Protein 8Y1W (pdb70)

InterPro domains:
  IPR011962 dCTP deaminase [MF_00146] (1-153)
  IPR011962 dCTP deaminase [PF22769] (10-129)
  IPR011962 dCTP deaminase [TIGR02274] (9-152)
  IPR033704 dUTPase, trimeric [cd07557] (25-127)
  IPR036157 dUTPase-like superfamily [G3DSA:2.70.40.10] (1-155)
  IPR036157 dUTPase-like superfamily [SSF51283] (1-153)

Organism: NCBI:txid71998

Solvent-accessible surface area: 8384 Å² total; per-residue (Å²): 192,92,4,41,48,154,59,0,119,134,56,9,56,6,91,75,72,35,109,69,0,32,44,106,36,0,0,1,0,32,0,0,101,45,0,69,12,115,56,182,94,35,73,0,82,167,114,32,81,1,56,0,42,50,114,22,101,0,37,0,5,1,28,0,85,0,51,4,41,41,41,0,45,0,35,16,144,29,69,78,39,9,51,185,100,20,5,99,31,67,54,81,141,5,59,15,27,40,57,4,21,15,42,5,57,0,63,0,34,26,131,124,79,10,93,0,84,73,25,65,74,0,0,61,0,15,0,54,66,50,195,35,107,35,196,124,63,163,89,131,115,20,88,86,96,149,277

B-factor: mean 24.45, std 9.4, range [11.58, 78.3]

Nearest PDB structures (foldseek):
  8y1w-assembly1_A  TM=1.007E+00  e=3.660E-29  Thermococcus pacificus
  3km3-assembly1_A  TM=8.654E-01  e=4.092E-09  Anaplasma phagocytophilum str. HZ
  4dhk-assembly1_A  TM=8.482E-01  e=2.832E-09  Burkholderia thailandensis E264
  3km3-assembly1_B  TM=8.664E-01  e=1.784E-08  Anaplasma phagocytophilum str. HZ
  4dhk-assembly2_B  TM=8.386E-01  e=7.376E-08  Burkholderia thailandensis E264

Foldseek 3Di:
DWDFQVVCVVAKQKPPADPVQRDGFWGQFFFAQWKAWPRDIDGQVVVFKDKAAEQTKMKTWTNIWIFAAQFKKKDKDWDDVVVVQAKGWDDDIRWHGDTEIDTTMIGRNHNGIDMGGGGHRTMIIIMDGHPDGDPDTDYHDHDDDDD

Sequence (147 aa):
MMMLPDWKIRKEILIEPFNEKSLQPAGYDLRVGKEAYINGRLINVEKEEGKVVIPPKTHALILTLERVKLPDDVMGDMKLRSSLAREGLLGSFAWVDPGWDGNLTLMLFNASEEPVELNYGERFVQIAFIRLEGPAKNPYSQHLVLSKR

Structure (mmCIF, N/CA/C/O backbone):
data_8Y1W
#
_entry.id   8Y1W
#
_cell.length_a   52.616
_cell.length_b   52.616
_cell.length_c   87.519
_cell.angle_alpha   90.000
_cell.angle_beta   90.000
_cell.angle_gamma   120.000
#
_symmetry.space_group_name_H-M   'P 63'
#
loop_
_entity.id
_entity.type
_entity.pdbx_description
1 polymer 'dCTP deaminase'
2 non-polymer GLYCEROL
3 non-polymer "2'-DEOXYURIDINE 5'-MONOPHOSPHATE"
4 non-polymer 'PHOSPHATE ION'
5 water water
#
loop_
_atom_site.group_PDB
_atom_site.id
_atom_site.type_symbol
_atom_site.label_atom_id
_atom_site.label_alt_id
_atom_site.label_comp_id
_atom_site.label_asym_id
_atom_site.label_entity_id
_atom_site.label_seq_id
_atom_site.pdbx_PDB_ins_code
_atom_site.Cartn_x
_atom_site.Cartn_y
_atom_site.Cartn_z
_atom_site.occupancy
_atom_site.B_iso_or_equiv
_atom_site.auth_seq_id
_atom_site.auth_comp_id
_atom_site.auth_asym_id
_atom_site.auth_atom_id
_atom_site.pdbx_PDB_model_num
ATOM 1 N N . MET A 1 1 ? 0.71500 28.67300 25.99100 1.000 34.43431 1 MET A N 1
ATOM 2 C CA . MET A 1 1 ? 2.15000 28.81800 25.82600 1.000 31.87957 1 MET A CA 1
ATOM 3 C C . MET A 1 1 ? 2.63600 27.71600 24.88900 1.000 26.78940 1 MET A C 1
ATOM 4 O O . MET A 1 1 ? 1.98600 26.67900 24.72800 1.000 28.61933 1 MET A O 1
ATOM 9 N N . MET A 1 2 ? 3.75700 27.95300 24.24100 1.000 21.02940 2 MET A N 1
ATOM 10 C CA A MET A 1 2 ? 4.36300 26.99800 23.32800 0.510 18.95238 2 MET A CA 1
ATOM 11 C CA B MET A 1 2 ? 4.32600 26.97500 23.33200 0.490 21.45415 2 MET A CA 1
ATOM 12 C C . MET A 1 2 ? 5.34400 26.07500 24.04900 1.000 19.78230 2 MET A C 1
ATOM 13 O O . MET A 1 2 ? 6.09600 26.50500 24.93800 1.000 21.29519 2 MET A O 1
ATOM 22 N N . LEU A 1 3 ? 5.36900 24.80200 23.64200 1.000 19.32338 3 LEU A N 1
ATOM 23 C CA . LEU A 1 3 ? 6.28600 23.85900 24.31000 1.000 19.89330 3 LEU A CA 1
ATOM 24 C C . LEU A 1 3 ? 7.70200 24.08200 23.80100 1.000 19.40280 3 LEU A C 1
ATOM 25 O O . LEU A 1 3 ? 7.92500 24.10200 22.59000 1.000 20.11882 3 LEU A O 1
ATOM 30 N N . PRO A 1 4 ? 8.69300 24.17600 24.67900 1.000 21.24128 4 PRO A N 1
ATOM 31 C CA . PRO A 1 4 ? 10.08000 24.18500 24.21800 1.000 20.48734 4 PRO A CA 1
ATOM 32 C C . PRO A 1 4 ? 10.52600 22.78000 23.82000 1.000 19.96523 4 PRO A C 1
ATOM 33 O O . PRO A 1 4 ? 9.91300 21.77100 24.17800 1.000 19.96479 4 PRO A O 1
ATOM 37 N N . ASP A 1 5 ? 11.68500 22.73500 23.18200 1.000 20.35780 5 ASP A N 1
ATOM 38 C CA . ASP A 1 5 ? 12.29600 21.45700 22.74200 1.000 21.24821 5 ASP A CA 1
ATOM 39 C C . ASP A 1 5 ? 12.24500 20.36500 23.80900 1.000 20.35870 5 ASP A C 1
ATOM 40 O O . ASP A 1 5 ? 11.84800 19.26200 23.48300 1.000 22.20503 5 ASP A O 1
ATOM 45 N N . TRP A 1 6 ? 12.67100 20.67800 25.04000 1.000 20.64392 6 TRP A N 1
ATOM 46 C CA . TRP A 1 6 ? 12.75100 19.60500 26.01700 1.000 21.83828 6 TRP A CA 1
ATOM 47 C C . TRP A 1 6 ? 11.37300 19.09700 26.43600 1.000 22.81793 6 TRP A C 1
ATOM 48 O O . TRP A 1 6 ? 11.25500 17.96500 26.90900 1.000 24.67946 6 TRP A O 1
ATOM 59 N N . LYS A 1 7 ? 10.33500 19.91400 26.34700 1.000 21.54813 7 LYS A N 1
ATOM 60 C CA . LYS A 1 7 ? 8.99000 19.39900 26.60000 1.000 22.95981 7 LYS A CA 1
ATOM 61 C C . LYS A 1 7 ? 8.43600 18.64700 25.40100 1.000 22.94269 7 LYS A C 1
ATOM 62 O O . LYS A 1 7 ? 7.70600 17.66000 25.57600 1.000 24.03822 7 LYS A O 1
ATOM 68 N N . ILE A 1 8 ? 8.74400 19.10200 24.18100 1.000 22.42955 8 ILE A N 1
ATOM 69 C CA . ILE A 1 8 ? 8.36700 18.31600 23.01200 1.000 21.88560 8 ILE A CA 1
ATOM 70 C C . ILE A 1 8 ? 8.92600 16.90600 23.12000 1.000 23.54044 8 ILE A C 1
ATOM 71 O O . ILE A 1 8 ? 8.22400 15.91700 22.88300 1.000 23.91604 8 ILE A O 1
ATOM 76 N N . ARG A 1 9 ? 10.21000 16.79700 23.43100 1.000 25.81461 9 ARG A N 1
ATOM 77 C CA . ARG A 1 9 ? 10.84300 15.49300 23.54900 1.000 29.10617 9 ARG A CA 1
ATOM 78 C C . ARG A 1 9 ? 10.09500 14.59600 24.53100 1.000 32.01016 9 ARG A C 1
ATOM 79 O O . ARG A 1 9 ? 9.94400 13.39500 24.28900 1.000 33.14943 9 ARG A O 1
ATOM 87 N N . LYS A 1 10 ? 9.60800 15.16500 25.63800 1.000 32.86224 10 LYS A N 1
ATOM 88 C CA . LYS A 1 10 ? 8.93000 14.38500 26.67500 1.000 34.61163 10 LYS A CA 1
ATOM 89 C C . LYS A 1 10 ? 7.48800 14.03500 26.30900 1.000 34.72504 10 LYS A C 1
ATOM 90 O O . LYS A 1 10 ? 7.05500 12.90200 26.54300 1.000 35.24811 10 LYS A O 1
ATOM 95 N N . GLU A 1 11 ? 6.71800 14.99300 25.78500 1.000 33.67500 11 GLU A N 1
ATOM 96 C CA . GLU A 1 11 ? 5.26000 14.90400 25.72000 1.000 33.34020 11 GLU A CA 1
ATOM 97 C C . GLU A 1 11 ? 4.68900 14.49500 24.37200 1.000 31.39731 11 GLU A C 1
ATOM 98 O O . GLU A 1 11 ? 3.53000 14.06100 24.31500 1.000 31.89003 11 GLU A O 1
ATOM 104 N N . ILE A 1 12 ? 5.39200 14.71400 23.26800 1.000 28.35454 12 ILE A N 1
ATOM 105 C CA . ILE A 1 12 ? 4.83900 14.42900 21.95700 1.000 27.69005 12 ILE A CA 1
ATOM 106 C C . ILE A 1 12 ? 5.50100 13.17800 21.43000 1.000 26.65147 12 ILE A C 1
ATOM 107 O O . ILE A 1 12 ? 6.72700 13.11600 21.32500 1.000 27.89521 12 ILE A O 1
ATOM 112 N N . LEU A 1 13 ? 4.69600 12.18900 21.06900 1.000 26.84684 13 LEU A N 1
ATOM 113 C CA . LEU A 1 13 ? 5.23100 11.04200 20.37400 1.000 26.01921 13 LEU A CA 1
ATOM 114 C C . LEU A 1 13 ? 5.51400 11.45800 18.93700 1.000 25.58500 13 LEU A C 1
ATOM 115 O O . LEU A 1 13 ? 4.60600 11.91300 18.24300 1.000 25.81363 13 LEU A O 1
ATOM 120 N N . ILE A 1 14 ? 6.77000 11.33300 18.51000 1.000 25.78569 14 ILE A N 1
ATOM 121 C CA . ILE A 1 14 ? 7.23900 11.71800 17.18000 1.000 25.73626 14 ILE A CA 1
ATOM 122 C C . ILE A 1 14 ? 8.15800 10.59000 16.75100 1.000 26.56575 14 ILE A C 1
ATOM 123 O O . ILE A 1 14 ? 9.25800 10.44700 17.29600 1.000 28.50089 14 ILE A O 1
ATOM 128 N N . GLU A 1 15 ? 7.69700 9.75200 15.82300 1.000 24.77714 15 GLU A N 1
ATOM 129 C CA . GLU A 1 15 ? 8.43200 8.52000 15.46100 1.000 27.02289 15 GLU A CA 1
ATOM 130 C C . GLU A 1 15 ? 8.42900 8.28200 13.96100 1.000 25.35043 15 GLU A C 1
ATOM 131 O O . GLU A 1 15 ? 7.35300 8.33700 13.33600 1.000 24.67152 15 GLU A O 1
ATOM 137 N N . PRO A 1 16 ? 9.58300 8.05000 13.34700 1.000 25.41752 16 PRO A N 1
ATOM 138 C CA . PRO A 1 16 ? 10.92100 7.96700 13.97900 1.000 25.10812 16 PRO A CA 1
ATOM 139 C C . PRO A 1 16 ? 11.47800 9.34500 14.35300 1.000 24.16795 16 PRO A C 1
ATOM 140 O O . PRO A 1 16 ? 11.37100 10.28000 13.58100 1.000 25.36905 16 PRO A O 1
ATOM 144 N N . PHE A 1 17 ? 12.07400 9.46500 15.54100 1.000 24.96755 17 PHE A N 1
ATOM 145 C CA . PHE A 1 17 ? 12.54000 10.74600 16.06300 1.000 25.03059 17 PHE A CA 1
ATOM 146 C C . PHE A 1 17 ? 13.93800 11.01500 15.53400 1.000 24.40499 17 PHE A C 1
ATOM 147 O O . PHE A 1 17 ? 14.83200 10.16300 15.64900 1.000 26.48302 17 PHE A O 1
ATOM 155 N N . ASN A 1 18 ? 14.12500 12.20200 14.97400 1.000 23.24307 18 ASN A N 1
ATOM 156 C CA . ASN A 1 18 ? 15.38800 12.62400 14.38600 1.000 23.02167 18 ASN A CA 1
ATOM 157 C C . ASN A 1 18 ? 15.96000 13.72600 15.26200 1.000 23.52628 18 ASN A C 1
ATOM 158 O O . ASN A 1 18 ? 15.36700 14.80100 15.36600 1.000 22.39291 18 ASN A O 1
ATOM 163 N N . GLU A 1 19 ? 17.12600 13.48100 15.86100 1.000 25.15696 19 GLU A N 1
ATOM 164 C CA . GLU A 1 19 ? 17.70900 14.46600 16.76900 1.000 24.27774 19 GLU A CA 1
ATOM 165 C C . GLU A 1 19 ? 17.89200 15.82600 16.10200 1.000 24.00538 19 GLU A C 1
ATOM 166 O O . GLU A 1 19 ? 17.55800 16.86900 16.69600 1.000 24.37494 19 GLU A O 1
ATOM 172 N N . LYS A 1 20 ? 18.39900 15.84000 14.86400 1.000 23.08822 20 LYS A N 1
ATOM 173 C CA . LYS A 1 20 ? 18.65700 17.08800 14.16400 1.000 23.34446 20 LYS A CA 1
ATOM 174 C C . LYS A 1 20 ? 17.36900 17.85800 13.87500 1.000 21.90723 20 LYS A C 1
ATOM 175 O O . LYS A 1 20 ? 17.41400 19.06700 13.60300 1.000 23.64246 20 LYS A O 1
ATOM 177 N N . SER A 1 21 ? 16.22600 17.20000 13.90800 1.000 20.39974 21 SER A N 1
ATOM 178 C CA . SER A 1 21 ? 14.96100 17.89300 13.67000 1.000 19.93967 21 SER A CA 1
ATOM 179 C C . SER A 1 21 ? 14.46600 18.70600 14.86300 1.000 19.42535 21 SER A C 1
ATOM 180 O O . SER A 1 21 ? 13.54500 19.52200 14.71400 1.000 19.73258 21 SER A O 1
ATOM 183 N N . LEU A 1 22 ? 14.96900 18.46200 16.07300 1.000 19.67244 22 LEU A N 1
ATOM 184 C CA . LEU A 1 22 ? 14.42200 19.19100 17.20600 1.000 20.38459 22 LEU A CA 1
ATOM 185 C C . LEU A 1 22 ? 14.96500 20.61400 17.19000 1.000 22.10640 22 LEU A C 1
ATOM 186 O O . LEU A 1 22 ? 16.17900 20.81500 17.09500 1.000 24.87705 22 LEU A O 1
ATOM 191 N N . GLN A 1 23 ? 14.05700 21.58100 17.20600 1.000 21.20848 23 GLN A N 1
ATOM 192 C CA . GLN A 1 23 ? 14.36600 22.99000 17.17800 1.000 21.70734 23 GLN A CA 1
ATOM 193 C C . GLN A 1 23 ? 14.01600 23.58200 18.52400 1.000 21.85835 23 GLN A C 1
ATOM 194 O O . GLN A 1 23 ? 13.39300 22.91600 19.36300 1.000 22.06013 23 GLN A O 1
ATOM 200 N N . PRO A 1 24 ? 14.37200 24.84300 18.76900 1.000 23.11620 24 PRO A N 1
ATOM 201 C CA . PRO A 1 24 ? 14.14800 25.41800 20.11100 1.000 22.68093 24 PRO A CA 1
ATOM 202 C C . PRO A 1 24 ? 12.71000 25.31900 20.60000 1.000 21.90920 24 PRO A C 1
ATOM 203 O O . PRO A 1 24 ? 12.47600 25.11600 21.81300 1.000 22.58198 24 PRO A O 1
ATOM 207 N N . ALA A 1 25 ? 11.75300 25.49200 19.68300 1.000 19.73329 25 ALA A N 1
ATOM 208 C CA . ALA A 1 25 ? 10.35100 25.41000 20.02900 1.000 20.29384 25 ALA A CA 1
ATOM 209 C C . ALA A 1 25 ? 9.56600 24.68500 18.93500 1.000 18.41451 25 ALA A C 1
ATOM 210 O O . ALA A 1 25 ? 8.43700 25.05300 18.60000 1.000 17.70478 25 ALA A O 1
ATOM 212 N N . GLY A 1 26 ? 10.11300 23.60600 18.39800 1.000 17.32952 26 GLY A N 1
ATOM 213 C CA . GLY A 1 26 ? 9.37400 22.86800 17.39200 1.000 17.71410 26 GLY A CA 1
ATOM 214 C C . GLY A 1 26 ? 10.16600 21.68000 16.90100 1.000 18.65026 26 GLY A C 1
ATOM 215 O O . GLY A 1 26 ? 11.26100 21.39600 17.41100 1.000 20.16348 26 GLY A O 1
ATOM 216 N N . TYR A 1 27 ? 9.62200 20.99500 15.89200 1.000 16.34714 27 TYR A N 1
ATOM 217 C CA . TYR A 1 27 ? 10.24400 19.79000 15.34200 1.000 16.83746 27 TYR A CA 1
ATOM 218 C C . TYR A 1 27 ? 10.14600 19.85200 13.83200 1.000 15.75608 27 TYR A C 1
ATOM 219 O O . TYR A 1 27 ? 9.04800 20.06900 13.31300 1.000 15.51101 27 TYR A O 1
ATOM 228 N N . ASP A 1 28 ? 11.25700 19.62500 13.12900 1.000 15.63943 28 ASP A N 1
ATOM 229 C CA . ASP A 1 28 ? 11.28500 19.60700 11.65300 1.000 15.61158 28 ASP A CA 1
ATOM 230 C C . ASP A 1 28 ? 10.83600 18.23400 11.12300 1.000 15.05873 28 ASP A C 1
ATOM 231 O O . ASP A 1 28 ? 11.60800 17.25800 11.07000 1.000 16.53132 28 ASP A O 1
ATOM 236 N N . LEU A 1 29 ? 9.56400 18.16000 10.75700 1.000 14.19568 29 LEU A N 1
ATOM 237 C CA . LEU A 1 29 ? 9.01300 17.00000 10.06100 1.000 14.34054 29 LEU A CA 1
ATOM 238 C C . LEU A 1 29 ? 9.76700 16.79800 8.76000 1.000 15.04491 29 LEU A C 1
ATOM 239 O O . LEU A 1 29 ? 10.24500 17.75100 8.11900 1.000 15.16042 29 LEU A O 1
ATOM 244 N N . ARG A 1 30 ? 9.94200 15.53400 8.37700 1.000 15.57007 30 ARG A N 1
ATOM 245 C CA . ARG A 1 30 ? 10.71800 15.17100 7.20800 1.000 16.23200 30 ARG A CA 1
ATOM 246 C C . ARG A 1 30 ? 9.81700 14.63500 6.09600 1.000 14.55186 30 ARG A C 1
ATOM 247 O O . ARG A 1 30 ? 8.72200 14.07400 6.34400 1.000 15.46166 30 ARG A O 1
ATOM 255 N N . VAL A 1 31 ? 10.29900 14.79100 4.86400 1.000 15.27106 31 VAL A N 1
ATOM 256 C CA . VAL A 1 31 ? 9.63500 14.17900 3.70500 1.000 15.46749 31 VAL A CA 1
ATOM 257 C C . VAL A 1 31 ? 9.58100 12.66200 3.88500 1.000 16.54439 31 VAL A C 1
ATOM 258 O O . VAL A 1 31 ? 10.60900 11.99300 4.04100 1.000 16.86353 31 VAL A O 1
ATOM 262 N N . GLY A 1 32 ? 8.38200 12.08100 3.79600 1.000 15.93980 32 GLY A N 1
ATOM 263 C CA . GLY A 1 32 ? 8.12100 10.65800 3.99800 1.000 17.13265 32 GLY A CA 1
ATOM 264 C C . GLY A 1 32 ? 8.05300 9.85700 2.70400 1.000 17.31290 32 GLY A C 1
ATOM 265 O O . GLY A 1 32 ? 8.61600 10.22500 1.64300 1.000 18.01632 32 GLY A O 1
ATOM 266 N N . LYS A 1 33 ? 7.30500 8.74800 2.77500 1.000 17.69636 33 LYS A N 1
ATOM 267 C CA . LYS A 1 33 ? 7.45300 7.68500 1.79300 1.000 18.60603 33 LYS A CA 1
ATOM 268 C C . LYS A 1 33 ? 6.62300 7.86700 0.55500 1.000 18.08225 33 LYS A C 1
ATOM 269 O O . LYS A 1 33 ? 6.85600 7.16900 -0.43500 1.000 19.34246 33 LYS A O 1
ATOM 275 N N . GLU A 1 34 ? 5.65400 8.78100 0.58300 1.000 17.73220 34 GLU A N 1
ATOM 276 C CA . GLU A 1 34 ? 4.64300 8.89100 -0.45900 1.000 17.68095 34 GLU A CA 1
ATOM 277 C C . GLU A 1 34 ? 4.34700 10.35400 -0.79100 1.000 16.69533 34 GLU A C 1
ATOM 278 O O . GLU A 1 34 ? 4.36400 11.22800 0.08400 1.000 17.06503 34 GLU A O 1
ATOM 284 N N . ALA A 1 35 ? 4.07700 10.61400 -2.07500 1.000 17.03087 35 ALA A N 1
ATOM 285 C CA . ALA A 1 35 ? 3.61000 11.92300 -2.51600 1.000 16.31905 35 ALA A CA 1
ATOM 286 C C . ALA A 1 35 ? 2.56700 11.67900 -3.58300 1.000 16.59685 35 ALA A C 1
ATOM 287 O O . ALA A 1 35 ? 2.45700 10.58800 -4.14900 1.000 17.96764 35 ALA A O 1
ATOM 289 N N . TYR A 1 36 ? 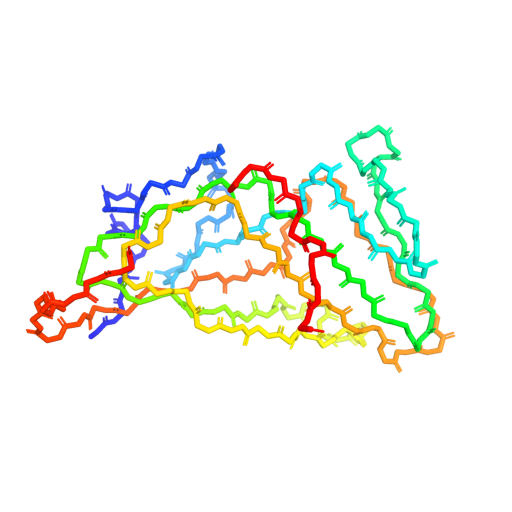1.82300 12.71500 -3.92700 1.000 16.03854 36 TYR A N 1
ATOM 290 C CA . TYR A 1 36 ? 0.75700 12.61700 -4.92200 1.000 16.36785 36 TYR A CA 1
ATOM 291 C C . TYR A 1 36 ? 0.71800 13.93500 -5.69800 1.000 16.36577 36 TYR A C 1
ATOM 292 O O . TYR A 1 36 ? 0.51300 15.00900 -5.09900 1.000 16.44164 36 TYR A O 1
ATOM 301 N N . ILE A 1 37 ? 0.95700 13.87600 -7.00600 1.000 16.67395 37 ILE A N 1
ATOM 302 C CA . ILE A 1 37 ? 1.07300 15.07500 -7.84200 1.000 17.38105 37 ILE A CA 1
ATOM 303 C C . ILE A 1 37 ? 0.39200 14.75900 -9.16100 1.000 19.28396 37 ILE A C 1
ATOM 304 O O . ILE A 1 37 ? 0.65200 13.70400 -9.75900 1.000 20.67323 37 ILE A O 1
ATOM 309 N N . ASN A 1 38 ? -0.51600 15.62800 -9.59700 1.000 21.18668 38 ASN A N 1
ATOM 310 C CA . ASN A 1 38 ? -1.14700 15.48200 -10.92600 1.000 24.08957 38 ASN A CA 1
ATOM 311 C C . ASN A 1 38 ? -1.75100 14.09300 -11.12400 1.000 25.51539 38 ASN A C 1
ATOM 312 O O . ASN A 1 38 ? -1.61200 13.49400 -12.18600 1.000 27.36958 38 ASN A O 1
ATOM 317 N N . GLY A 1 39 ? -2.43400 13.58300 -10.10200 1.000 25.07204 39 GLY A N 1
ATOM 318 C CA . GLY A 1 39 ? -3.19200 12.33600 -10.23000 1.000 25.13102 39 GLY A CA 1
ATOM 319 C C . GLY A 1 39 ? -2.38100 11.08200 -10.01800 1.000 26.04862 39 GLY A C 1
ATOM 320 O O . GLY A 1 39 ? -2.94300 9.97100 -10.15600 1.000 27.96380 39 GLY A O 1
ATOM 321 N N . ARG A 1 40 ? -1.08600 11.21100 -9.71400 1.000 26.56163 40 ARG A N 1
ATOM 322 C CA . ARG A 1 40 ? -0.16100 10.07900 -9.68300 1.000 27.26331 40 ARG A CA 1
ATOM 323 C C . ARG A 1 40 ? 0.51400 9.96800 -8.32300 1.000 24.60732 40 ARG A C 1
ATOM 324 O O . ARG A 1 40 ? 1.02200 10.96700 -7.77800 1.000 23.03460 40 ARG A O 1
ATOM 332 N N . LEU A 1 41 ? 0.52800 8.75200 -7.78000 1.000 24.14997 41 LEU A N 1
ATOM 333 C CA . LEU A 1 41 ? 1.22300 8.44300 -6.54800 1.000 24.18227 41 LEU A CA 1
ATOM 334 C C . LEU A 1 41 ? 2.68900 8.26800 -6.88500 1.000 23.77589 41 LEU A C 1
ATOM 335 O O . LEU A 1 41 ? 3.03500 7.65500 -7.91400 1.000 27.11355 41 LEU A O 1
ATOM 338 N N . ILE A 1 42 ? 3.53800 8.80100 -6.02200 1.000 22.10172 42 ILE A N 1
ATOM 339 C CA . ILE A 1 42 ? 4.97900 8.73100 -6.17200 1.000 21.32241 42 ILE A CA 1
ATOM 340 C C . ILE A 1 42 ? 5.51900 8.02200 -4.95000 1.000 20.94922 42 ILE A C 1
ATOM 341 O O . ILE A 1 42 ? 5.23800 8.42500 -3.80500 1.000 21.89380 42 ILE A O 1
ATOM 346 N N . ASN A 1 43 ? 6.31500 6.97300 -5.19200 1.000 20.06724 43 ASN A N 1
ATOM 347 C CA . ASN A 1 43 ? 7.00000 6.29700 -4.09700 1.000 20.68188 43 ASN A CA 1
ATOM 348 C C . ASN A 1 43 ? 8.29700 7.05800 -3.80500 1.000 20.34780 43 ASN A C 1
ATOM 349 O O . ASN A 1 43 ? 9.33300 6.81100 -4.40400 1.000 21.80237 43 ASN A O 1
ATOM 354 N N . VAL A 1 44 ? 8.24200 8.00800 -2.86600 1.000 19.41401 44 VAL A N 1
ATOM 355 C CA . VAL A 1 44 ? 9.37300 8.88000 -2.56400 1.000 19.29437 44 VAL A CA 1
ATOM 356 C C . VAL A 1 44 ? 10.47900 8.07400 -1.90300 1.000 20.51100 44 VAL A C 1
ATOM 357 O O . VAL A 1 44 ? 11.67000 8.33600 -2.14000 1.000 20.38797 44 VAL A O 1
ATOM 361 N N . GLU A 1 45 ? 10.12200 7.07900 -1.06600 1.000 21.13036 45 GLU A N 1
ATOM 362 C CA . GLU A 1 45 ? 11.13600 6.21900 -0.45600 1.000 22.46633 45 GLU A CA 1
ATOM 363 C C . GLU A 1 45 ? 11.98000 5.54000 -1.53300 1.000 22.19409 45 GLU A C 1
ATOM 364 O O . GLU A 1 45 ? 13.22000 5.46100 -1.43600 1.000 23.13723 45 GLU A O 1
ATOM 370 N N . LYS A 1 46 ? 11.32400 5.00800 -2.56500 1.000 20.57688 46 LYS A N 1
ATOM 371 C CA . LYS A 1 46 ? 12.02600 4.27500 -3.59500 1.000 22.10098 46 LYS A CA 1
ATOM 372 C C . LYS A 1 46 ? 12.80200 5.21900 -4.50000 1.000 23.18376 46 LYS A C 1
ATOM 373 O O . LYS A 1 46 ? 13.96300 4.96800 -4.82400 1.000 24.20905 46 LYS A O 1
ATOM 379 N N . GLU A 1 47 ? 12.17300 6.31200 -4.93900 1.000 22.93045 47 GLU A N 1
ATOM 380 C CA A GLU A 1 47 ? 12.81300 7.23200 -5.88000 0.430 22.99512 47 GLU A CA 1
ATOM 381 C CA B GLU A 1 47 ? 12.81300 7.23500 -5.87900 0.570 23.80518 47 GLU A CA 1
ATOM 382 C C . GLU A 1 47 ? 13.84700 8.12700 -5.21400 1.000 22.49092 47 GLU A C 1
ATOM 383 O O . GLU A 1 47 ? 14.72200 8.65700 -5.90600 1.000 23.01065 47 GLU A O 1
ATOM 394 N N . GLY A 1 48 ? 13.77900 8.28300 -3.90300 1.000 21.61501 48 GLY A N 1
ATOM 395 C CA . GLY A 1 48 ? 14.70000 9.08000 -3.15800 1.000 20.71450 48 GLY A CA 1
ATOM 396 C C . GLY A 1 48 ? 14.36700 10.54500 -3.10900 1.000 19.47573 48 GLY A C 1
ATOM 397 O O . GLY A 1 48 ? 15.07200 11.29000 -2.42800 1.000 21.16813 48 GLY A O 1
ATOM 398 N N . LYS A 1 49 ? 13.30400 10.99000 -3.77500 1.000 19.33940 49 LYS A N 1
ATOM 399 C CA . LYS A 1 49 ? 12.96400 12.40000 -3.80900 1.000 19.49006 49 LYS A CA 1
ATOM 400 C C . LYS A 1 49 ? 11.58900 12.52700 -4.43400 1.000 18.93941 49 LYS A C 1
ATOM 401 O O . LYS A 1 49 ? 11.04900 11.60000 -5.06200 1.000 19.72276 49 LYS A O 1
ATOM 407 N N . VAL A 1 50 ? 11.02800 13.71200 -4.24100 1.000 20.19220 50 VAL A N 1
ATOM 408 C CA . VAL A 1 50 ? 9.83700 14.16300 -4.95800 1.000 19.47542 50 VAL A CA 1
ATOM 409 C C . VAL A 1 50 ? 10.19700 15.47500 -5.65800 1.000 18.78311 50 VAL A C 1
ATOM 410 O O . VAL A 1 50 ? 10.86100 16.32900 -5.05900 1.000 18.76421 50 VAL A O 1
ATOM 414 N N . VAL A 1 51 ? 9.74300 15.64800 -6.90200 1.000 18.56698 51 VAL A N 1
ATOM 415 C CA . VAL A 1 51 ? 9.94300 16.87500 -7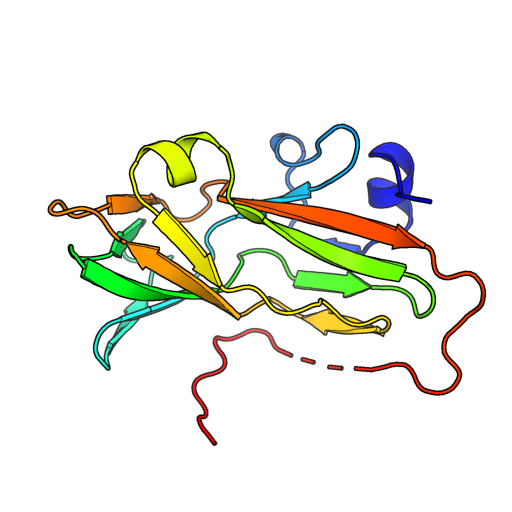.68100 1.000 19.05744 51 VAL A CA 1
ATOM 416 C C . VAL A 1 51 ? 8.58200 17.51900 -7.84600 1.000 17.49985 51 VAL A C 1
ATOM 417 O O . VAL A 1 51 ? 7.65400 16.91800 -8.41800 1.000 19.31617 51 VAL A O 1
ATOM 421 N N . ILE A 1 52 ? 8.44100 18.72900 -7.33700 1.000 17.06188 52 ILE A N 1
ATOM 422 C CA . ILE A 1 52 ? 7.19100 19.47900 -7.47900 1.000 16.65274 52 ILE A CA 1
ATOM 423 C C . ILE A 1 52 ? 7.31100 20.32900 -8.74400 1.000 15.39594 52 ILE A C 1
ATOM 424 O O . ILE A 1 52 ? 8.19900 21.19000 -8.81200 1.000 17.05575 52 ILE A O 1
ATOM 429 N N . PRO A 1 53 ? 6.51200 20.08900 -9.77300 1.000 17.25557 53 PRO A N 1
ATOM 430 C CA . PRO A 1 53 ? 6.66300 20.85000 -11.03200 1.000 18.25718 53 PRO A CA 1
ATOM 431 C C . PRO A 1 53 ? 6.35400 22.32700 -10.82700 1.000 18.01218 53 PRO A C 1
ATOM 432 O O . PRO A 1 53 ? 5.64100 22.70500 -9.86500 1.000 17.35677 53 PRO A O 1
ATOM 436 N N . PRO A 1 54 ? 6.80900 23.19100 -11.74200 1.000 19.46659 54 PRO A N 1
ATOM 437 C CA . PRO A 1 54 ? 6.48000 24.62200 -11.64200 1.000 19.45595 54 PRO A CA 1
ATOM 438 C C . PRO A 1 54 ? 4.96900 24.83500 -11.56100 1.000 18.26386 54 PRO A C 1
ATOM 439 O O . PRO A 1 54 ? 4.19900 24.14500 -12.22800 1.000 18.98341 54 PRO A O 1
ATOM 443 N N . LYS A 1 55 ? 4.55200 25.77700 -10.72400 1.000 17.57660 55 LYS A N 1
ATOM 444 C CA . LYS A 1 55 ? 3.15500 26.19600 -10.66500 1.000 17.91130 55 LYS A CA 1
ATOM 445 C C . LYS A 1 55 ? 2.20400 25.03700 -10.42000 1.000 16.63204 55 LYS A C 1
ATOM 446 O O . LYS A 1 55 ? 1.10000 25.03000 -10.95200 1.000 18.38445 55 LYS A O 1
ATOM 452 N N . THR A 1 56 ? 2.60900 24.10400 -9.56800 1.000 16.46222 56 THR A N 1
ATOM 453 C CA . THR A 1 56 ? 1.83500 22.90300 -9.29700 1.000 15.84392 56 THR A CA 1
ATOM 454 C C . THR A 1 56 ? 1.87500 22.64500 -7.80300 1.000 14.15957 56 THR A C 1
ATOM 455 O O . THR A 1 56 ? 2.88800 22.91200 -7.12500 1.000 15.27828 56 THR A O 1
ATOM 459 N N . HIS A 1 57 ? 0.79900 22.07200 -7.26400 1.000 14.77354 57 HIS A N 1
ATOM 460 C CA . HIS A 1 57 ? 0.76600 21.62100 -5.87600 1.000 14.66826 57 HIS A CA 1
ATOM 461 C C . HIS A 1 57 ? 1.00400 20.12900 -5.77300 1.000 15.34052 57 HIS A C 1
ATOM 462 O O . HIS A 1 57 ? 0.86200 19.38200 -6.74700 1.000 16.94356 57 HIS A O 1
ATOM 469 N N . ALA A 1 58 ? 1.35200 19.69400 -4.58400 1.000 15.46259 58 ALA A N 1
ATOM 470 C CA . ALA A 1 58 ? 1.72700 18.31000 -4.31300 1.000 15.63490 58 ALA A CA 1
ATOM 471 C C . ALA A 1 58 ? 1.23100 17.98700 -2.92500 1.000 13.93779 58 ALA A C 1
ATOM 472 O O . ALA A 1 58 ? 1.18900 18.86200 -2.07300 1.000 14.76374 58 ALA A O 1
ATOM 474 N N . LEU A 1 59 ? 0.85000 16.73600 -2.68400 1.000 13.86325 59 LEU A N 1
ATOM 475 C CA . LEU A 1 59 ? 0.63300 16.19700 -1.34300 1.000 13.79498 59 LEU A CA 1
ATOM 476 C C . LEU A 1 59 ? 1.83800 15.37900 -0.95700 1.000 14.39541 59 LEU A C 1
ATOM 477 O O . LEU A 1 59 ? 2.28400 14.53500 -1.74300 1.000 15.91947 59 LEU A O 1
ATOM 482 N N . ILE A 1 60 ? 2.35400 15.59200 0.22700 1.000 14.08612 60 ILE A N 1
ATOM 483 C CA . ILE A 1 60 ? 3.53300 14.87300 0.71000 1.000 15.30163 60 ILE A CA 1
ATOM 484 C C . ILE A 1 60 ? 3.20400 14.30600 2.07900 1.000 14.19478 60 ILE A C 1
ATOM 485 O O . ILE A 1 60 ? 2.72700 15.05700 2.94800 1.000 15.44976 60 ILE A O 1
ATOM 490 N N . LEU A 1 61 ? 3.50900 13.03100 2.30200 1.000 13.64521 61 LEU A N 1
ATOM 491 C CA . LEU A 1 61 ? 3.30500 12.39600 3.60000 1.000 14.91034 61 LEU A CA 1
ATOM 492 C C . LEU A 1 61 ? 4.51600 12.64100 4.48200 1.000 15.71973 61 LEU A C 1
ATOM 493 O O . LEU A 1 61 ? 5.65300 12.50500 4.01200 1.000 17.24556 61 LEU A O 1
ATOM 498 N N . THR A 1 62 ? 4.31400 12.98300 5.75100 1.000 16.03028 62 THR A N 1
ATOM 499 C CA . THR A 1 62 ? 5.47900 13.12800 6.62000 1.000 16.26976 62 THR A CA 1
ATOM 500 C C . THR A 1 62 ? 6.07100 11.75300 6.91100 1.000 16.43955 62 THR A C 1
ATOM 501 O O . THR A 1 62 ? 5.34800 10.75100 7.02400 1.000 16.98801 62 THR A O 1
ATOM 505 N N . LEU A 1 63 ? 7.40200 11.71600 7.09700 1.000 16.76131 63 LEU A N 1
ATOM 506 C CA . LEU A 1 63 ? 8.03200 10.48900 7.57400 1.000 17.49880 63 LEU A CA 1
ATOM 507 C C . LEU A 1 63 ? 7.54700 10.13100 8.97200 1.000 17.97779 63 LEU A C 1
ATOM 508 O O . LEU A 1 63 ? 7.30300 8.95900 9.28200 1.000 21.00442 63 LEU A O 1
ATOM 513 N N . GLU A 1 64 ? 7.36700 11.12200 9.83500 1.000 18.31070 64 GLU A N 1
ATOM 514 C CA . GLU A 1 64 ? 7.03800 10.90300 11.23100 1.000 18.61870 64 GLU A CA 1
ATOM 515 C C . GLU A 1 64 ? 5.54300 10.75000 11.43500 1.000 19.13575 64 GLU A C 1
ATOM 516 O O . GLU A 1 64 ? 4.73900 11.47400 10.82000 1.000 18.75072 64 GLU A O 1
ATOM 522 N N . ARG A 1 65 ? 5.18700 9.80700 12.32200 1.000 20.34530 65 ARG A N 1
ATOM 523 C CA . ARG A 1 65 ? 3.91800 9.84500 13.01600 1.000 21.34457 65 ARG A CA 1
ATOM 524 C C . ARG A 1 65 ? 4.04500 10.84300 14.16600 1.000 22.08738 65 ARG A C 1
ATOM 525 O O . ARG A 1 65 ? 5.04200 10.83800 14.89100 1.000 23.04230 65 ARG A O 1
ATOM 533 N N . VAL A 1 66 ? 3.00900 11.64600 14.36900 1.000 21.64906 66 VAL A N 1
ATOM 534 C CA . VAL A 1 66 ? 2.90300 12.59000 15.47500 1.000 21.68880 66 VAL A CA 1
ATOM 535 C C . VAL A 1 66 ? 1.62300 12.28500 16.25300 1.000 22.14910 66 VAL A C 1
ATOM 536 O O . VAL A 1 66 ? 0.54300 12.17200 15.66000 1.000 21.85394 66 VAL A O 1
ATOM 540 N N . LYS A 1 67 ? 1.72900 12.19500 17.57900 1.000 23.01663 67 LYS A N 1
ATOM 541 C CA . LYS A 1 67 ? 0.57200 11.96900 18.43700 1.000 23.47958 67 LYS A CA 1
ATOM 542 C C . LYS A 1 67 ? 0.50200 13.12800 19.42300 1.000 24.60847 67 LYS A C 1
ATOM 543 O O . LYS A 1 67 ? 1.44300 13.33200 20.20300 1.000 26.63190 67 LYS A O 1
ATOM 547 N N . LEU A 1 68 ? -0.60300 13.88200 19.39200 1.000 23.64395 68 LEU A N 1
ATOM 548 C CA . LEU A 1 68 ? -0.79800 15.02900 20.26800 1.000 25.95270 68 LEU A CA 1
ATOM 549 C C . LEU A 1 68 ? -1.67800 14.67300 21.45900 1.000 28.06865 68 LEU A C 1
ATOM 550 O O . LEU A 1 68 ? -2.74400 14.06900 21.28300 1.000 29.43124 68 LEU A O 1
ATOM 555 N N . PRO A 1 69 ? -1.27100 15.09500 22.66100 1.000 27.98437 69 PRO A N 1
ATOM 556 C CA . PRO A 1 69 ? -2.14500 15.02900 23.84400 1.000 28.89323 69 PRO A CA 1
ATOM 557 C C . PRO A 1 69 ? -3.43400 15.80000 23.61800 1.000 29.40747 69 PRO A C 1
ATOM 558 O O . PRO A 1 69 ? -3.53700 16.62800 22.70500 1.000 28.63707 69 PRO A O 1
ATOM 562 N N . ASP A 1 70 ? -4.41200 15.58800 24.50100 1.000 30.76081 70 ASP A N 1
ATOM 563 C CA . ASP A 1 70 ? -5.69100 16.27100 24.38000 1.000 30.55595 70 ASP A CA 1
ATOM 564 C C . ASP A 1 70 ? -5.63700 17.74900 24.79000 1.000 29.31343 70 ASP A C 1
ATOM 565 O O . ASP A 1 70 ? -6.65900 18.44700 24.72100 1.000 29.64988 70 ASP A O 1
ATOM 567 N N . ASP A 1 71 ? -4.47600 18.24000 25.23200 1.000 27.57841 71 ASP A N 1
ATOM 568 C CA . ASP A 1 71 ? -4.32700 19.64400 25.59900 1.000 26.79494 71 ASP A CA 1
ATOM 569 C C . ASP A 1 71 ? -3.21200 20.34200 24.81100 1.000 23.02477 71 ASP A C 1
ATOM 570 O O . ASP A 1 71 ? -2.62200 21.31700 25.29100 1.000 23.54264 71 ASP A O 1
ATOM 575 N N . VAL A 1 72 ? -2.88800 19.84400 23.61800 1.000 21.32900 72 VAL A N 1
ATOM 576 C CA . VAL A 1 72 ? -1.89800 20.49700 22.77000 1.000 20.35294 72 VAL A CA 1
ATOM 577 C C . VAL A 1 72 ? -2.41800 20.56600 21.34600 1.000 20.26995 72 VAL A C 1
ATOM 578 O O . VAL A 1 72 ? -2.91300 19.56500 20.80700 1.000 22.10569 72 VAL A O 1
ATOM 582 N N . MET A 1 73 ? -2.20300 21.73900 20.73400 1.000 18.63492 73 MET A N 1
ATOM 583 C CA . MET A 1 73 ? -2.53800 21.97100 19.30600 1.000 18.11662 73 MET A CA 1
ATOM 584 C C . MET A 1 73 ? -1.23000 22.08400 18.50300 1.000 17.57333 73 MET A C 1
ATOM 585 O O . MET A 1 73 ? -0.31000 22.71700 18.99000 1.000 19.06560 73 MET A O 1
ATOM 590 N N . GLY A 1 74 ? -1.17600 21.46800 17.31300 1.000 15.83954 74 GLY A N 1
ATOM 591 C CA . GLY A 1 74 ? 0.01100 21.55500 16.45700 1.000 16.06624 74 GLY A CA 1
ATOM 592 C C . GLY A 1 74 ? -0.12600 22.59900 15.35900 1.000 14.45837 74 GLY A C 1
ATOM 593 O O . GLY A 1 74 ? -1.17300 22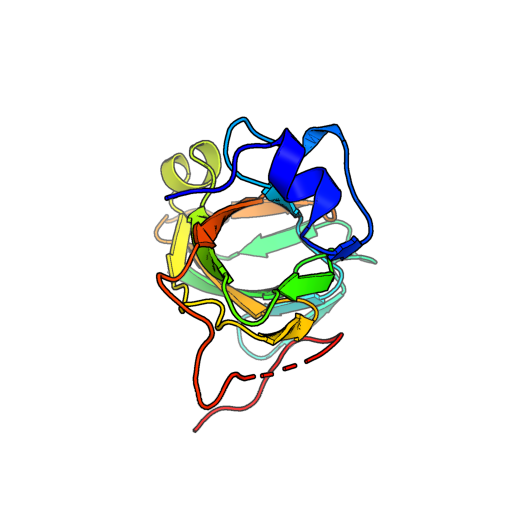.71300 14.70200 1.000 15.40980 74 GLY A O 1
ATOM 594 N N . ASP A 1 75 ? 0.96000 23.31500 15.12000 1.000 13.97361 75 ASP A N 1
ATOM 595 C CA . ASP A 1 75 ? 0.95300 24.52000 14.27800 1.000 13.91884 75 ASP A CA 1
ATOM 596 C C . ASP A 1 75 ? 2.16500 24.47100 13.34100 1.000 13.55895 75 ASP A C 1
ATOM 597 O O . ASP A 1 75 ? 3.29600 24.61200 13.80700 1.000 14.97506 75 ASP A O 1
ATOM 602 N N . MET A 1 76 ? 1.95600 24.23200 12.03300 1.000 13.19060 76 MET A N 1
ATOM 603 C CA . MET A 1 76 ? 3.03900 23.98100 11.08800 1.000 13.16711 76 MET A CA 1
ATOM 604 C C . MET A 1 76 ? 3.35900 25.17400 10.21200 1.000 14.06367 76 MET A C 1
ATOM 605 O O . MET A 1 76 ? 2.45800 25.91400 9.79200 1.000 14.26007 76 MET A O 1
ATOM 610 N N . LYS A 1 77 ? 4.65800 25.34100 9.91300 1.000 13.81717 77 LYS A N 1
ATOM 611 C CA . LYS A 1 77 ? 5.13200 26.29700 8.91500 1.000 12.77885 77 LYS A CA 1
ATOM 612 C C . LYS A 1 77 ? 6.23100 25.65400 8.12400 1.000 12.34017 77 LYS A C 1
ATOM 613 O O . LYS A 1 77 ? 6.97900 24.81000 8.63600 1.000 13.99947 77 LYS A O 1
ATOM 619 N N . LEU A 1 78 ? 6.35200 26.04900 6.86500 1.000 12.90647 78 LEU A N 1
ATOM 620 C CA . LEU A 1 78 ? 7.42300 25.57800 6.02900 1.000 13.81076 78 LEU A CA 1
ATOM 621 C C . LEU A 1 78 ? 8.75700 26.05600 6.56600 1.000 13.49558 78 LEU A C 1
ATOM 622 O O . LEU A 1 78 ? 8.84300 27.09700 7.21900 1.000 15.96526 78 LEU A O 1
ATOM 627 N N . ARG A 1 79 ? 9.82300 25.29700 6.31100 1.000 15.49914 79 ARG A N 1
ATOM 628 C CA . ARG A 1 79 ? 11.16500 25.78400 6.61200 1.000 18.19450 79 ARG A CA 1
ATOM 629 C C . ARG A 1 79 ? 11.56600 26.92800 5.69900 1.000 17.40561 79 ARG A C 1
ATOM 630 O O . ARG A 1 79 ? 11.15900 26.99800 4.53700 1.000 17.07010 79 ARG A O 1
ATOM 638 N N . SER A 1 80 ? 12.41200 27.82300 6.21700 1.000 19.14219 80 SER A N 1
ATOM 639 C CA . SER A 1 80 ? 12.67600 29.08400 5.52800 1.000 20.00321 80 SER A CA 1
ATOM 640 C C . SER A 1 80 ? 13.31400 28.89400 4.15300 1.000 18.05802 80 SER A C 1
ATOM 641 O O . SER A 1 80 ? 12.96800 29.60900 3.20500 1.000 18.15088 80 SER A O 1
ATOM 644 N N . SER A 1 81 ? 14.26300 27.94300 4.00100 1.000 18.31826 81 SER A N 1
ATOM 645 C CA . SER A 1 81 ? 14.91400 27.82400 2.69000 1.000 19.94107 81 SER A CA 1
ATOM 646 C C . SER A 1 81 ? 13.92000 27.39800 1.59900 1.000 19.06569 81 SER A C 1
ATOM 647 O O . SER A 1 81 ? 13.99600 27.83700 0.45900 1.000 21.39295 81 SER A O 1
ATOM 650 N N . LEU A 1 82 ? 12.92700 26.57100 1.95100 1.000 17.66303 82 LEU A N 1
ATOM 651 C CA . LEU A 1 82 ? 11.95500 26.11300 0.96200 1.000 17.40031 82 LEU A CA 1
ATOM 652 C C . LEU A 1 82 ? 10.99700 27.22800 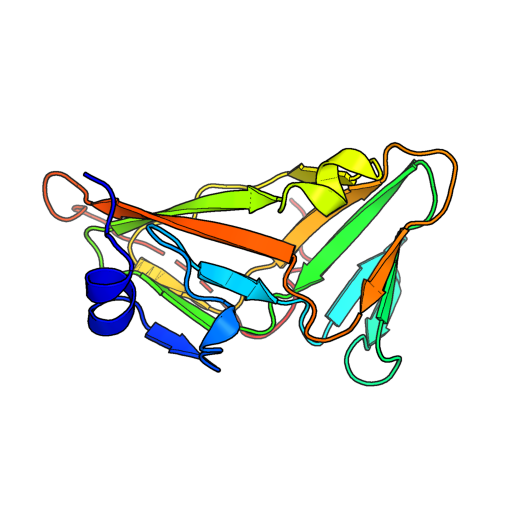0.57200 1.000 16.08742 82 LEU A C 1
ATOM 653 O O . LEU A 1 82 ? 10.70000 27.39400 -0.62300 1.000 16.62147 82 LEU A O 1
ATOM 658 N N . ALA A 1 83 ? 10.68300 28.11700 1.52000 1.000 15.05591 83 ALA A N 1
ATOM 659 C CA . ALA A 1 83 ? 9.87900 29.28200 1.16600 1.000 16.29538 83 ALA A CA 1
ATOM 660 C C . ALA A 1 83 ? 10.64100 30.16500 0.20200 1.000 17.60713 83 ALA A C 1
ATOM 661 O O . ALA A 1 83 ? 10.09400 30.63300 -0.79700 1.000 18.67454 83 ALA A O 1
ATOM 663 N N . ARG A 1 84 ? 11.96100 30.37200 0.44500 1.000 16.57670 84 ARG A N 1
ATOM 664 C CA . ARG A 1 84 ? 12.73600 31.23600 -0.43400 1.000 19.24082 84 ARG A CA 1
ATOM 665 C C . ARG A 1 84 ? 12.78800 30.70300 -1.85200 1.000 19.72214 84 ARG A C 1
ATOM 666 O O . ARG A 1 84 ? 12.93100 31.50400 -2.81000 1.000 23.57785 84 ARG A O 1
ATOM 674 N N . GLU A 1 85 ? 12.72700 29.38600 -2.01800 1.000 18.10798 85 GLU A N 1
ATOM 675 C CA . GLU A 1 85 ? 12.80600 28.75700 -3.32000 1.000 18.70398 85 GLU A CA 1
ATOM 676 C C . GLU A 1 85 ? 11.47000 28.73900 -4.03200 1.000 19.83701 85 GLU A C 1
ATOM 677 O O . GLU A 1 85 ? 11.36700 28.22400 -5.15000 1.000 21.82769 85 GLU A O 1
ATOM 683 N N . GLY A 1 86 ? 10.43800 29.26000 -3.39900 1.000 16.75008 86 GLY A N 1
ATOM 684 C CA . GLY A 1 86 ? 9.17400 29.46200 -4.07700 1.000 17.90938 86 GLY A CA 1
ATOM 685 C C . GLY A 1 86 ? 8.07400 28.54700 -3.60200 1.000 14.98349 86 GLY A C 1
ATOM 686 O O . GLY A 1 86 ? 6.98000 28.61700 -4.17500 1.000 15.74780 86 GLY A O 1
ATOM 687 N N . LEU A 1 87 ? 8.27700 27.71100 -2.57100 1.000 14.79484 87 LEU A N 1
ATOM 688 C CA . LEU A 1 87 ? 7.18200 26.88400 -2.06600 1.000 13.42743 87 LEU A CA 1
ATOM 689 C C . LEU A 1 87 ? 6.32500 27.61300 -1.05500 1.000 12.90261 87 LEU A C 1
ATOM 690 O O . LEU A 1 87 ? 6.80500 28.48400 -0.28600 1.000 13.38764 87 LEU A O 1
ATOM 695 N N . LEU A 1 88 ? 5.02400 27.29100 -1.08400 1.000 13.06242 88 LEU A N 1
ATOM 696 C CA . LEU A 1 88 ? 4.05000 27.74200 -0.08600 1.000 12.76521 88 LEU A CA 1
ATOM 697 C C . LEU A 1 88 ? 3.35200 26.51500 0.47300 1.000 13.25793 88 LEU A C 1
ATOM 698 O O . LEU A 1 88 ? 2.87000 25.64800 -0.27900 1.000 16.60299 88 LEU A O 1
ATOM 703 N N . GLY A 1 89 ? 3.26900 26.39400 1.77700 1.000 13.39651 89 GLY A N 1
ATOM 704 C CA . GLY A 1 89 ? 2.50300 25.29400 2.38100 1.000 13.14672 89 GLY A CA 1
ATOM 705 C C . GLY A 1 89 ? 1.06900 25.72200 2.62800 1.000 13.29062 89 GLY A C 1
ATOM 706 O O . GLY A 1 89 ? 0.80400 26.86800 2.95800 1.000 15.84221 89 GLY A O 1
ATOM 707 N N . SER A 1 90 ? 0.15400 24.80000 2.45100 1.000 12.71575 90 SER A N 1
ATOM 708 C CA . SER A 1 90 ? -1.24100 25.06800 2.77600 1.000 12.72063 90 SER A CA 1
ATOM 709 C C . SER A 1 90 ? -1.63200 24.12300 3.88200 1.000 12.70085 90 SER A C 1
ATOM 710 O O . SER A 1 90 ? -1.99200 22.99000 3.60500 1.000 14.01667 90 SER A O 1
ATOM 713 N N . PHE A 1 91 ? -1.52200 24.57400 5.11000 1.000 13.57724 91 PHE A N 1
ATOM 714 C CA . PHE A 1 91 ? -1.60200 23.68600 6.25400 1.000 14.46680 91 PHE A CA 1
ATOM 715 C C . PHE A 1 91 ? -2.83800 23.92600 7.09400 1.000 14.09207 91 PHE A C 1
ATOM 716 O O . PHE A 1 91 ? -3.24200 25.08200 7.30000 1.000 16.33946 91 PHE A O 1
ATOM 724 N N . ALA A 1 92 ? -3.44800 22.85900 7.59600 1.000 13.45236 92 ALA A N 1
ATOM 725 C CA . ALA A 1 92 ? -4.56200 22.93200 8.55800 1.000 13.75538 92 ALA A CA 1
ATOM 726 C C . ALA A 1 92 ? -3.99700 22.83900 9.96300 1.000 13.60290 92 ALA A C 1
ATOM 727 O O . ALA A 1 92 ? -2.85700 22.44900 10.16000 1.000 14.20910 92 ALA A O 1
ATOM 729 N N . TRP A 1 93 ? -4.82900 23.17900 10.94200 1.000 13.81066 93 TRP A N 1
ATOM 730 C CA . TRP A 1 93 ? -4.44300 22.91600 12.32700 1.000 13.82315 93 TRP A CA 1
ATOM 731 C C . TRP A 1 93 ? -4.27800 21.41300 12.55700 1.000 14.30713 93 TRP A C 1
ATOM 732 O O . TRP A 1 93 ? -4.92200 20.60200 11.90800 1.000 14.89671 93 TRP A O 1
ATOM 743 N N . VAL A 1 94 ? -3.36000 21.03000 13.45500 1.000 14.33118 94 VAL A N 1
ATOM 744 C CA . VAL A 1 94 ? -3.23900 19.63000 13.90400 1.000 14.76439 94 VAL A CA 1
ATOM 745 C C . VAL A 1 94 ? -3.94400 19.53200 15.26100 1.000 14.89642 94 VAL A C 1
ATOM 746 O O . VAL A 1 94 ? -3.47900 20.09400 16.26300 1.000 16.59438 94 VAL A O 1
ATOM 750 N N . ASP A 1 95 ? -5.12000 18.92000 15.24700 1.000 16.63951 95 ASP A N 1
ATOM 751 C CA . ASP A 1 95 ? -6.03300 19.01300 16.38100 1.000 19.46447 95 ASP A CA 1
ATOM 752 C C . ASP A 1 95 ? -5.53000 18.23300 17.59800 1.000 19.43188 95 ASP A C 1
ATOM 753 O O . ASP A 1 95 ? -4.85500 17.20000 17.46300 1.000 20.12741 95 ASP A O 1
ATOM 758 N N . PRO A 1 96 ? -5.83400 18.72200 18.80500 1.000 20.03541 96 PRO A N 1
ATOM 759 C CA . PRO A 1 96 ? -5.57000 17.94700 20.01900 1.000 19.91383 96 PRO A CA 1
ATOM 760 C C . PRO A 1 96 ? -6.16400 16.55900 19.87100 1.000 21.73288 96 PRO A C 1
ATOM 761 O O . PRO A 1 96 ? -7.30400 16.41300 19.47100 1.000 24.80366 96 PRO A O 1
ATOM 765 N N . GLY A 1 97 ? -5.35300 15.55300 20.20100 1.000 23.00282 97 GLY A N 1
ATOM 766 C CA . GLY A 1 97 ? -5.76300 14.15200 20.06800 1.000 23.01767 97 GLY A CA 1
ATOM 767 C C . GLY A 1 97 ? -5.36800 13.51900 18.74900 1.000 23.12004 97 GLY A C 1
ATOM 768 O O . GLY A 1 97 ? -5.49000 12.29800 18.61500 1.000 23.73490 97 GLY A O 1
ATOM 769 N N . TRP A 1 98 ? -4.90500 14.29800 17.76700 1.000 21.83103 98 TRP A N 1
ATOM 770 C CA . TRP A 1 98 ? -4.44700 13.70800 16.51600 1.000 19.66384 98 TRP A CA 1
ATOM 771 C C . TRP A 1 98 ? -3.38600 12.64300 16.77000 1.000 21.30988 98 TRP A C 1
ATOM 772 O O . TRP A 1 98 ? -2.47800 12.81800 17.57800 1.000 21.90364 98 TRP A O 1
ATOM 783 N N . ASP A 1 99 ? -3.44500 11.57400 16.00300 1.000 21.33113 99 ASP A N 1
ATOM 784 C CA . ASP A 1 99 ? -2.40300 10.55100 16.03100 1.000 22.53595 99 ASP A CA 1
ATOM 785 C C . ASP A 1 99 ? -2.19200 10.04900 14.60100 1.000 21.80819 99 ASP A C 1
ATOM 786 O O . ASP A 1 99 ? -3.03600 9.31900 14.09600 1.000 23.34736 99 ASP A O 1
ATOM 791 N N . GLY A 1 100 ? -1.07600 10.36200 13.96300 1.000 20.30686 100 GLY A N 1
ATOM 792 C CA . GLY A 1 100 ? -0.79300 9.79300 12.65100 1.000 19.09496 100 GLY A CA 1
ATOM 793 C C . GLY A 1 100 ? 0.29100 10.54400 11.89400 1.000 17.79692 100 GLY A C 1
ATOM 794 O O . GLY A 1 100 ? 0.76500 11.62100 12.29400 1.000 18.99506 100 GLY A O 1
ATOM 795 N N . ASN A 1 101 ? 0.67000 9.98300 10.74700 1.000 17.75385 101 ASN A N 1
ATOM 796 C CA . ASN A 1 101 ? 1.46200 10.74900 9.76900 1.000 16.57209 101 ASN A CA 1
ATOM 797 C C . ASN A 1 101 ? 0.57600 11.77200 9.08200 1.000 17.05666 101 ASN A C 1
ATOM 798 O O . ASN A 1 101 ? -0.59700 11.49600 8.84700 1.000 18.08480 101 ASN A O 1
ATOM 803 N N . LEU A 1 102 ? 1.14500 12.92000 8.75600 1.000 15.70461 102 LEU A N 1
ATOM 804 C CA . LEU A 1 102 ? 0.36900 14.04500 8.23800 1.000 14.95549 102 LEU A CA 1
ATOM 805 C C . LEU A 1 102 ? 0.47300 14.10500 6.71800 1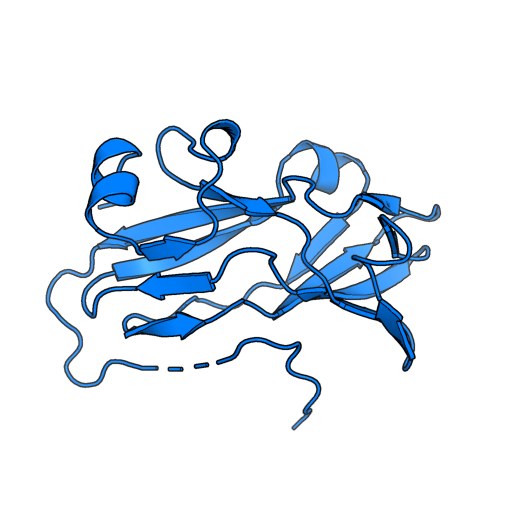.000 14.20344 102 LEU A C 1
ATOM 806 O O . LEU A 1 102 ? 1.56500 13.91200 6.15100 1.000 15.96517 102 LEU A O 1
ATOM 811 N N . THR A 1 103 ? -0.65000 14.41300 6.05700 1.000 14.57182 103 T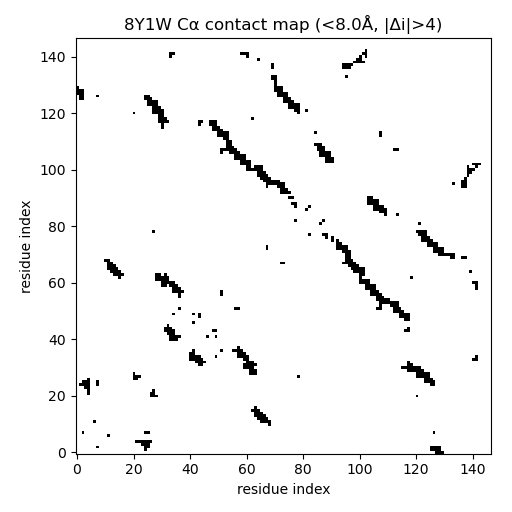HR A N 1
ATOM 812 C CA . THR A 1 103 ? -0.66100 14.66200 4.62100 1.000 15.44267 103 THR A CA 1
ATOM 813 C C . THR A 1 103 ? -0.60900 16.17100 4.42700 1.000 14.86542 103 THR A C 1
ATOM 814 O O . THR A 1 103 ? -1.55300 16.90100 4.80300 1.000 15.49509 103 THR A O 1
ATOM 818 N N . LEU A 1 104 ? 0.46400 16.63700 3.85100 1.000 13.94584 104 LEU A N 1
ATOM 819 C CA . LEU A 1 104 ? 0.76100 18.07100 3.74000 1.000 13.23701 104 LEU A CA 1
ATOM 820 C C . LEU A 1 104 ? 0.72000 18.54300 2.28400 1.000 14.01513 104 LEU A C 1
ATOM 821 O O . LEU A 1 104 ? 1.37600 17.96000 1.41300 1.000 16.16459 104 LEU A O 1
ATOM 826 N N . MET A 1 105 ? 0.05600 19.66100 2.01500 1.000 12.96662 105 MET A N 1
ATOM 827 C CA . MET A 1 105 ? 0.00200 20.19100 0.66600 1.000 12.56456 105 MET A CA 1
ATOM 828 C C . MET A 1 105 ? 1.02400 21.31800 0.54500 1.000 11.57865 105 MET A C 1
ATOM 829 O O . MET A 1 105 ? 1.10300 22.23400 1.40800 1.000 12.77474 105 MET A O 1
ATOM 834 N N . LEU A 1 106 ? 1.83700 21.24600 -0.49900 1.000 11.94786 106 LEU A N 1
ATOM 835 C CA . LEU A 1 106 ? 2.80200 22.28800 -0.8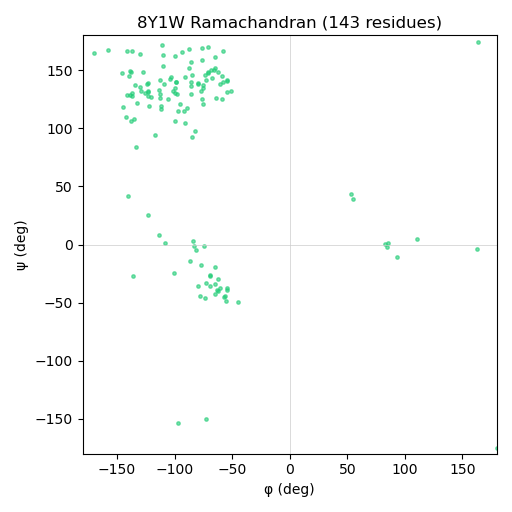4100 1.000 12.60430 106 LEU A CA 1
ATOM 836 C C . LEU A 1 106 ? 2.54200 22.74100 -2.25400 1.000 12.97508 106 LEU A C 1
ATOM 837 O O . LEU A 1 106 ? 2.37600 21.88900 -3.14000 1.000 15.97874 106 LEU A O 1
ATOM 842 N N . PHE A 1 107 ? 2.59400 24.03700 -2.53200 1.000 12.42231 107 PHE A N 1
ATOM 843 C CA . PHE A 1 107 ? 2.44200 24.57700 -3.88100 1.000 12.49527 107 PHE A CA 1
ATOM 844 C C . PHE A 1 107 ? 3.76900 25.18000 -4.29800 1.000 12.36751 107 PHE A C 1
ATOM 845 O O . PHE A 1 107 ? 4.35000 26.00200 -3.56400 1.000 13.09607 107 PHE A O 1
ATOM 853 N N . ASN A 1 108 ? 4.25800 24.81500 -5.47500 1.000 13.91529 108 ASN A N 1
ATOM 854 C CA . ASN A 1 108 ? 5.44800 25.46400 -6.02200 1.000 14.26457 108 ASN A CA 1
ATOM 855 C C . ASN A 1 108 ? 5.02700 26.64000 -6.86600 1.000 14.06810 108 ASN A C 1
ATOM 856 O O . ASN A 1 108 ? 4.54200 26.46700 -7.98400 1.000 16.53269 108 ASN A O 1
ATOM 861 N N . ALA A 1 109 ? 5.20900 27.83800 -6.33400 1.000 14.19897 109 ALA A N 1
ATOM 862 C CA . ALA A 1 109 ? 4.82000 29.05400 -7.05100 1.000 17.09087 109 ALA A CA 1
ATOM 863 C C . ALA A 1 109 ? 5.85900 29.48900 -8.06500 1.000 17.72758 109 ALA A C 1
ATOM 864 O O . ALA A 1 109 ? 5.63800 30.47200 -8.76400 1.000 21.40242 109 ALA A O 1
ATOM 866 N N . SER A 1 110 ? 7.00800 28.82500 -8.13700 1.000 18.39506 110 SER A N 1
ATOM 867 C CA . SER A 1 110 ? 8.05800 29.27800 -9.03200 1.000 19.41830 110 SER A CA 1
ATOM 868 C C . SER A 1 110 ? 7.86100 28.67800 -10.43000 1.000 20.38269 110 SER A C 1
ATOM 869 O O . SER A 1 110 ? 7.07500 27.74200 -10.62100 1.000 21.01495 110 SER A O 1
ATOM 872 N N . GLU A 1 111 ? 8.61100 29.21400 -11.38400 1.000 21.70656 111 GLU A N 1
ATOM 873 C CA . GLU A 1 111 ? 8.64600 28.73800 -12.76100 1.000 24.27073 111 GLU A CA 1
ATOM 874 C C . GLU A 1 111 ? 9.60000 27.56300 -12.97100 1.000 23.79335 111 GLU A C 1
ATOM 875 O O . GLU A 1 111 ? 9.74000 27.06600 -14.09500 1.000 23.67588 111 GLU A O 1
ATOM 881 N N . GLU A 1 112 ? 10.23100 27.07600 -11.91600 1.000 24.51703 112 GLU A N 1
ATOM 882 C CA . GLU A 1 112 ? 11.21700 26.01500 -12.01700 1.000 25.21442 112 GLU A CA 1
ATOM 883 C C . GLU A 1 112 ? 10.83800 24.90200 -11.05600 1.000 22.96138 112 GLU A C 1
ATOM 884 O O . GLU A 1 112 ? 10.27500 25.17200 -9.98400 1.000 21.71420 112 GLU A O 1
ATOM 890 N N . PRO A 1 113 ? 11.14400 23.66300 -11.37500 1.000 21.66979 113 PRO A N 1
ATOM 891 C CA . PRO A 1 113 ? 10.79300 22.56600 -10.44600 1.000 21.17901 113 PRO A CA 1
ATOM 892 C C . PRO A 1 113 ? 11.57400 22.67700 -9.14900 1.000 20.68965 113 PRO A C 1
ATOM 893 O O . PRO A 1 113 ? 12.70900 23.17600 -9.11300 1.000 21.21564 113 PRO A O 1
ATOM 897 N N . VAL A 1 114 ? 10.97500 22.19800 -8.06500 1.000 19.58076 114 VAL A N 1
ATOM 898 C CA . VAL A 1 114 ? 11.64300 22.18600 -6.77400 1.000 18.14308 114 VAL A CA 1
ATOM 899 C C . VAL A 1 114 ? 11.67100 20.75100 -6.27500 1.000 18.32749 114 VAL A C 1
ATOM 900 O O . VAL A 1 114 ? 10.60800 20.10900 -6.17700 1.000 18.40367 114 VAL A O 1
ATOM 904 N N . GLU A 1 115 ? 12.85800 20.27100 -5.91200 1.000 19.51740 115 GLU A N 1
ATOM 905 C CA . GLU A 1 115 ? 13.03200 18.87900 -5.48800 1.000 19.89481 115 GLU A CA 1
ATOM 906 C C . GLU A 1 115 ? 13.18500 18.82200 -3.97700 1.000 20.10823 115 GLU A C 1
ATOM 907 O O . GLU A 1 115 ? 13.84400 19.68400 -3.38200 1.000 22.34623 115 GLU A O 1
ATOM 913 N N . LEU A 1 116 ? 12.61600 17.79600 -3.35000 1.000 19.16407 116 LEU A N 1
ATOM 914 C CA . LEU A 1 116 ? 12.82300 17.54800 -1.92500 1.000 20.23728 116 LEU A CA 1
ATOM 915 C C . LEU A 1 116 ? 13.21700 16.08800 -1.78900 1.000 19.32813 116 LEU A C 1
ATOM 916 O O . LEU A 1 116 ? 12.61400 15.21800 -2.43200 1.000 20.41850 116 LEU A O 1
ATOM 921 N N . ASN A 1 117 ? 14.22300 15.80500 -0.99300 1.000 19.80514 117 ASN A N 1
ATOM 922 C CA . ASN A 1 117 ? 14.72000 14.44700 -0.89700 1.000 19.02465 117 ASN A CA 1
ATOM 923 C C . ASN A 1 117 ? 13.93800 13.68100 0.15600 1.000 17.83447 117 ASN A C 1
ATOM 924 O O . ASN A 1 117 ? 13.41400 14.24800 1.12700 1.000 18.11907 117 ASN A O 1
ATOM 929 N N . TYR A 1 118 ? 13.85900 12.36100 -0.03600 1.000 19.05031 118 TYR A N 1
ATOM 930 C CA . TYR A 1 118 ? 13.30900 11.51100 1.00900 1.000 19.19866 118 TYR A CA 1
ATOM 931 C C . TYR A 1 118 ? 14.06700 11.75700 2.30100 1.000 19.47178 118 TYR A C 1
ATOM 932 O O . TYR A 1 118 ? 15.29700 11.79000 2.29300 1.000 20.65508 118 TYR A O 1
ATOM 941 N N . GLY A 1 119 ? 13.35300 11.97400 3.40300 1.000 18.63597 119 GLY A N 1
ATOM 942 C CA . GLY A 1 119 ? 13.98700 12.21300 4.68200 1.000 19.16661 119 GLY A CA 1
ATOM 943 C C . GLY A 1 119 ? 14.43800 13.65000 4.92400 1.000 18.87562 119 GLY A C 1
ATOM 944 O O . GLY A 1 119 ? 14.97800 13.93700 6.00100 1.000 20.81986 119 GLY A O 1
ATOM 945 N N . GLU A 1 120 ? 14.22300 14.56900 3.97700 1.000 17.30948 120 GLU A N 1
ATOM 946 C CA . GLU A 1 120 ? 14.65500 15.95600 4.15300 1.000 18.24308 120 GLU A CA 1
ATOM 947 C C . GLU A 1 120 ? 13.73700 16.70100 5.10400 1.000 16.48339 120 GLU A C 1
ATOM 948 O O . GLU A 1 120 ? 12.52400 16.57600 5.01600 1.000 16.87714 120 GLU A O 1
ATOM 954 N N . ARG A 1 121 ? 14.31900 17.45400 6.02800 1.000 17.18508 121 ARG A N 1
ATOM 955 C CA . ARG A 1 121 ? 13.53600 18.30900 6.91300 1.000 16.84093 121 ARG A CA 1
ATOM 956 C C . ARG A 1 121 ? 12.81900 19.38500 6.09800 1.000 17.15832 121 ARG A C 1
ATOM 957 O O . ARG A 1 121 ? 13.48200 20.12600 5.36100 1.000 20.30167 121 ARG A O 1
ATOM 965 N N . PHE A 1 122 ? 11.51700 19.50200 6.24000 1.000 16.13328 122 PHE A N 1
ATOM 966 C CA . PHE A 1 122 ? 10.78500 20.43900 5.37700 1.000 15.86448 122 PHE A CA 1
ATOM 967 C C . PHE A 1 122 ? 9.73300 21.30900 6.06600 1.000 15.01660 122 PHE A C 1
ATOM 968 O O . PHE A 1 122 ? 9.44500 22.40500 5.54500 1.000 15.15382 122 PHE A O 1
ATOM 976 N N . VAL A 1 123 ? 9.12900 20.87400 7.17600 1.000 14.68405 123 VAL A N 1
ATOM 977 C CA . VAL A 1 123 ? 8.05900 21.63400 7.83200 1.000 14.33596 123 VAL A CA 1
ATOM 978 C C . VAL A 1 123 ? 8.31300 21.60100 9.31000 1.000 13.58458 123 VAL A C 1
ATOM 979 O O . VAL A 1 123 ? 8.49000 20.50300 9.86200 1.000 15.69452 123 VAL A O 1
ATOM 983 N N . GLN A 1 124 ? 8.33900 22.75600 9.95700 1.000 13.56138 124 GLN A N 1
ATOM 984 C CA . GLN A 1 124 ? 8.52000 22.78200 11.40700 1.000 14.23262 124 GLN A CA 1
ATOM 985 C C . GLN A 1 124 ? 7.16100 22.86500 12.07000 1.000 13.45092 124 GLN A C 1
ATOM 986 O O . GLN A 1 124 ? 6.39900 23.83200 11.85700 1.000 13.82347 124 GLN A O 1
ATOM 992 N N . ILE A 1 125 ? 6.84900 21.86800 12.90300 1.000 13.91902 125 ILE A N 1
ATOM 993 C CA . ILE A 1 125 ? 5.62700 21.85600 13.68500 1.000 14.95906 125 ILE A CA 1
ATOM 994 C C . ILE A 1 125 ? 5.94900 22.34800 15.08100 1.000 15.26134 125 ILE A C 1
ATOM 995 O O . ILE A 1 125 ? 6.90100 21.86500 15.72300 1.000 15.83473 125 ILE A O 1
ATOM 1000 N N . ALA A 1 126 ? 5.16800 23.30100 15.55400 1.000 15.14182 126 ALA A N 1
ATOM 1001 C CA . ALA A 1 126 ? 5.23300 23.81900 16.92100 1.000 15.92201 126 ALA A CA 1
ATOM 1002 C C . ALA A 1 126 ? 3.99200 23.37700 17.68300 1.000 15.67893 126 ALA A C 1
ATOM 1003 O O . ALA A 1 126 ? 2.98300 22.98100 17.05900 1.000 16.31777 126 ALA A O 1
ATOM 1005 N N . PHE A 1 127 ? 4.02500 23.44700 19.00200 1.000 15.77901 127 PHE A N 1
ATOM 1006 C CA . PHE A 1 127 ? 3.00300 22.82500 19.83300 1.000 16.72615 127 PHE A CA 1
ATOM 1007 C C . PHE A 1 127 ? 2.55800 23.84100 20.86600 1.000 17.46475 127 PHE A C 1
ATOM 1008 O O . PHE A 1 127 ? 3.38700 24.37000 21.61400 1.000 19.33113 127 PHE A O 1
ATOM 1016 N N . ILE A 1 128 ? 1.26100 24.14200 20.87300 1.000 17.35355 128 ILE A N 1
ATOM 1017 C CA . ILE A 1 128 ? 0.69100 25.16600 21.72700 1.000 18.11076 128 ILE A CA 1
ATOM 1018 C C . ILE A 1 128 ? -0.20700 24.50600 22.76200 1.000 17.87910 128 ILE A C 1
ATOM 1019 O O . ILE A 1 128 ? -1.14400 23.78300 22.40300 1.000 19.48383 128 ILE A O 1
ATOM 1024 N N . ARG A 1 129 ? 0.04800 24.79600 24.02800 1.000 18.99546 129 ARG A N 1
ATOM 1025 C CA . ARG A 1 129 ? -0.76500 24.23000 25.08200 1.000 20.31028 129 ARG A CA 1
ATOM 1026 C C . ARG A 1 129 ? -2.14900 24.87200 25.12700 1.000 18.99215 129 ARG A C 1
ATOM 1027 O O . ARG A 1 129 ? -2.28500 26.09700 25.03200 1.000 20.26768 129 ARG A O 1
ATOM 1035 N N . LEU A 1 130 ? -3.17400 24.05500 25.39500 1.000 20.54389 130 LEU A N 1
ATOM 1036 C CA . LEU A 1 130 ? -4.51500 24.57500 25.63200 1.000 21.16721 130 LEU A CA 1
ATOM 1037 C C . LEU A 1 130 ? -4.69300 24.96300 27.10000 1.000 22.69443 130 LEU A C 1
ATOM 1038 O O . LEU A 1 130 ? -4.01300 24.43300 27.98300 1.000 25.23097 130 LEU A O 1
ATOM 1043 N N . GLU A 1 131 ? -5.65800 25.85900 27.37700 1.000 23.97224 131 GLU A N 1
ATOM 1044 C CA . GLU A 1 131 ? -5.89200 26.33200 28.74900 1.000 26.86014 131 GLU A CA 1
ATOM 1045 C C . GLU A 1 131 ? -6.46200 25.24000 29.62200 1.000 28.94117 131 GLU A C 1
ATOM 1046 O O . GLU A 1 131 ? -6.31700 25.28700 30.85300 1.000 31.50773 131 GLU A O 1
ATOM 1052 N N . GLY A 1 132 ? -7.15600 24.29800 29.01600 1.000 2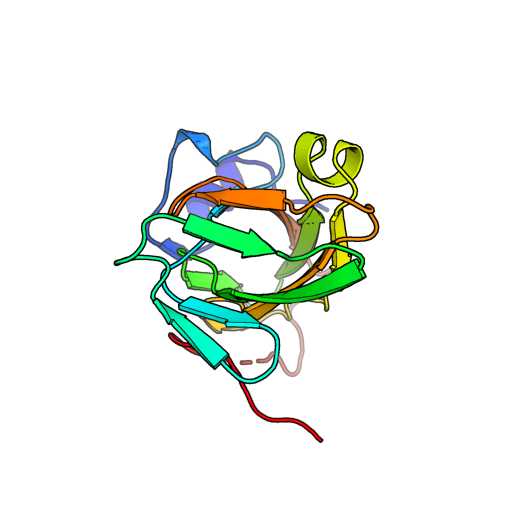8.51947 132 GLY A N 1
ATOM 1053 C CA . GLY A 1 132 ? -7.67100 23.13900 29.70100 1.000 29.13917 132 GLY A CA 1
ATOM 1054 C C . GLY A 1 132 ? -7.87200 22.09900 28.61900 1.000 29.83015 132 GLY A C 1
ATOM 1055 O O . GLY A 1 132 ? -7.84100 22.39100 27.41900 1.000 28.85852 132 GLY A O 1
ATOM 1056 N N . PRO A 1 133 ? -8.09700 20.85900 29.00500 1.000 31.50665 133 PRO A N 1
ATOM 1057 C CA . PRO A 1 133 ? -8.28500 19.82500 27.98600 1.000 30.57132 133 PRO A CA 1
ATOM 1058 C C . PRO A 1 133 ? -9.59000 20.03600 27.21300 1.000 29.37654 133 PRO A C 1
ATOM 1059 O O . PRO A 1 133 ? -10.60400 20.45700 27.76500 1.000 28.88431 133 PRO A O 1
ATOM 1063 N N . ALA A 1 134 ? -9.55100 19.73700 25.92100 1.000 29.11931 134 ALA A N 1
ATOM 1064 C CA . ALA A 1 134 ? -10.75300 19.82400 25.11300 1.000 28.40920 134 ALA A CA 1
ATOM 1065 C C . ALA A 1 134 ? -11.81800 18.88600 25.65200 1.000 28.49594 134 ALA A C 1
ATOM 1066 O O . ALA A 1 134 ? -11.52000 17.76800 26.09200 1.000 29.07313 134 ALA A O 1
ATOM 1068 N N . LYS A 1 135 ? -13.06700 19.36600 25.68600 1.000 28.99213 135 LYS A N 1
ATOM 1069 C CA . LYS A 1 135 ? -14.18000 18.49700 26.03200 1.000 31.06493 135 LYS A CA 1
ATOM 1070 C C . LYS A 1 135 ? -14.32300 17.32800 25.05400 1.000 30.96761 135 LYS A C 1
ATOM 1071 O O . LYS A 1 135 ? -14.63700 16.20400 25.46900 1.000 31.59894 135 LYS A O 1
ATOM 1077 N N . ASN A 1 136 ? -14.07900 17.56900 23.76100 1.000 31.44936 136 ASN A N 1
ATOM 1078 C CA . ASN A 1 136 ? -14.19300 16.57200 22.68800 1.000 31.87930 136 ASN A CA 1
ATOM 1079 C C . ASN A 1 136 ? -12.96800 16.62500 21.78700 1.000 31.17302 136 ASN A C 1
ATOM 1080 O O . ASN A 1 136 ? -12.99700 17.25800 20.72600 1.000 31.75394 136 ASN A O 1
ATOM 1085 N N . PRO A 1 137 ? -11.88000 15.94200 22.16700 1.000 32.86765 137 PRO A N 1
ATOM 1086 C CA . PRO A 1 137 ? -10.66100 15.92400 21.34700 1.000 32.98635 137 PRO A CA 1
ATOM 1087 C C . PRO A 1 137 ? -10.90400 15.09900 20.09700 1.000 32.30496 137 PRO A C 1
ATOM 1088 O O . PRO A 1 137 ? -11.91100 14.40600 19.96200 1.000 32.80138 137 PRO A O 1
ATOM 1092 N N . TYR A 1 138 ? -9.95000 15.18100 19.18500 1.000 33.43224 138 TYR A N 1
ATOM 1093 C CA . TYR A 1 138 ? -10.01500 14.46700 17.92000 1.000 32.33218 138 TYR A CA 1
ATOM 1094 C C . TYR A 1 138 ? -9.76300 12.99600 18.26200 1.000 33.21810 138 TYR A C 1
ATOM 1095 O O . TYR A 1 138 ? -10.59200 12.12500 17.99500 1.000 34.73274 138 TYR A O 1
ATOM 1104 N N . SER A 1 145 ? -4.12900 6.54300 8.63500 1.000 46.66991 145 SER A N 1
ATOM 1105 C CA . SER A 1 145 ? -3.32300 7.50200 9.39600 1.000 39.23485 145 SER A CA 1
ATOM 1106 C C . SER A 1 145 ? -1.83100 7.26500 9.19000 1.000 32.32686 145 SER A C 1
ATOM 1107 O O . SER A 1 145 ? -1.02900 8.00800 9.73500 1.000 31.15735 145 SER A O 1
ATOM 1110 N N . GLN A 1 146 ? -1.45600 6.20900 8.44700 1.000 29.12128 146 GLN A N 1
ATOM 1111 C CA . GLN A 1 146 ? -0.07500 5.92200 8.05400 1.000 27.36499 146 GLN A CA 1
ATOM 1112 C C . GLN A 1 146 ? 0.20100 6.15600 6.57100 1.000 26.30844 146 GLN A C 1
ATOM 1113 O O . GLN A 1 146 ? 1.30300 5.86300 6.10400 1.000 26.86772 146 GLN A O 1
ATOM 1119 N N . HIS A 1 147 ? -0.78200 6.60800 5.80000 1.000 24.22958 147 HIS A N 1
ATOM 1120 C CA . HIS A 1 147 ? -0.62500 6.78400 4.36400 1.000 22.92397 147 HIS A CA 1
ATOM 1121 C C . HIS A 1 147 ? -1.26200 8.09600 3.98000 1.000 20.89598 147 HIS A C 1
ATOM 1122 O O . HIS A 1 147 ? -1.93800 8.73500 4.79300 1.000 21.08929 147 HIS A O 1
ATOM 1129 N N . LEU A 1 148 ? -0.96600 8.53400 2.75400 1.000 20.10811 148 LEU A N 1
ATOM 1130 C CA . LEU A 1 148 ? -1.56400 9.76800 2.24500 1.000 19.99683 148 LEU A CA 1
ATOM 1131 C C . LEU A 1 148 ? -3.07500 9.68000 2.25800 1.000 19.47029 148 LEU A C 1
ATOM 1132 O O . LEU A 1 148 ? -3.66200 8.64500 1.91100 1.000 21.69881 148 LEU A O 1
ATOM 1137 N N . VAL A 1 149 ? -3.71500 10.76500 2.63000 1.000 17.97998 149 VAL A N 1
ATOM 1138 C CA . VAL A 1 149 ? -5.16700 10.88300 2.50800 1.000 18.60567 149 VAL A CA 1
ATOM 1139 C C . VAL A 1 149 ? -5.46900 11.45500 1.13500 1.000 17.94436 149 VAL A C 1
ATOM 1140 O O . VAL A 1 149 ? -5.04400 12.57200 0.80200 1.000 18.53806 149 VAL A O 1
ATOM 1144 N N . LEU A 1 150 ? -6.16000 10.69200 0.33500 1.000 18.13389 150 LEU A N 1
ATOM 1145 C CA . LEU A 1 150 ? -6.41800 11.01500 -1.05500 1.000 21.33184 150 LEU A CA 1
ATOM 1146 C C . LEU A 1 150 ? -7.88900 11.28600 -1.35300 1.000 23.01574 150 LEU A C 1
ATOM 1147 O O . LEU A 1 150 ? -8.24600 11.36700 -2.52000 1.000 24.80173 150 LEU A O 1
ATOM 1152 N N . SER A 1 151 ? -8.74800 11.36900 -0.33900 1.000 22.06888 151 SER A N 1
ATOM 1153 C CA . SER A 1 151 ? -10.15700 11.64500 -0.56100 1.000 22.91870 151 SER A CA 1
ATOM 1154 C C . SER A 1 151 ? -10.33600 13.12800 -0.87900 1.000 23.87317 151 SER A C 1
ATOM 1155 O O . SER A 1 151 ? -9.48000 13.97500 -0.58700 1.000 26.48589 151 SER A O 1
ATOM 1158 N N . LYS A 1 152 ? -11.45500 13.43100 -1.51300 1.000 24.34498 152 LYS A N 1
ATOM 1159 C CA . LYS A 1 152 ? -11.89000 14.80700 -1.69100 1.000 27.05968 152 LYS A CA 1
ATOM 1160 C C . LYS A 1 152 ? -13.34000 14.90200 -1.25600 1.000 27.18787 152 LYS A C 1
ATOM 1161 O O . LYS A 1 152 ? -14.04000 13.89300 -1.11700 1.000 26.72422 152 LYS A O 1
ATOM 1165 N N . ARG A 1 153 ? -13.80100 16.12100 -1.03200 1.000 29.22463 153 ARG A N 1
ATOM 1166 C CA . ARG A 1 153 ? -15.21000 16.28800 -0.67300 1.000 30.94343 153 ARG A CA 1
ATOM 1167 C C . ARG A 1 153 ? -16.15200 15.80100 -1.77800 1.000 33.94805 153 ARG A C 1
ATOM 1168 O O . ARG A 1 153 ? -15.86700 15.99900 -2.95700 1.000 35.44311 153 ARG A O 1
#

Secondary structure (DSSP, 8-state):
-BPPHHHHHHHSEEES--GGGEETTEEEEEEEEEEEETTEEEEHHHHSEEEE-TTEEEEEEEEEEEE--TTEEEEEEE-HHHHHTTEEEE---B-TT-EEEEEEEEEE-SSS-EEEETT-EEEEEEEEE-SS--SS----S------

Radius of gyration: 15.16 Å; Cα contacts (8 Å, |Δi|>4): 361; chains: 1; bounding box: 34×27×42 Å